Protein AF-A0A2V6HLU3-F1 (afdb_monomer_lite)

Secondary structure (DSSP, 8-state):
-HHHHHHHHHHHHHHHTTTPPPP------TTHHHHSPP-HHHHHHHHHHHHHHHHHHHTT--SEEEEEETTEEEEEEHHHHHH------HHHHEETTTTEE-----TT--SSGGG--

Structure (mmCIF, N/CA/C/O backbone):
data_AF-A0A2V6HLU3-F1
#
_entry.id   AF-A0A2V6HLU3-F1
#
loop_
_atom_site.group_PDB
_atom_site.id
_atom_site.type_symbol
_atom_site.label_atom_id
_atom_site.label_alt_id
_atom_site.label_comp_id
_atom_site.label_asym_id
_atom_site.label_entity_id
_atom_site.label_seq_id
_atom_site.pdbx_PDB_ins_code
_atom_site.Cartn_x
_atom_site.Cartn_y
_atom_site.Cartn_z
_atom_site.occupancy
_atom_site.B_iso_or_equiv
_atom_site.auth_seq_id
_atom_site.auth_comp_id
_atom_site.auth_asym_id
_atom_site.auth_atom_id
_atom_site.pdbx_PDB_model_num
ATOM 1 N N . ILE A 1 1 ? -17.463 -5.973 2.936 1.00 90.94 1 ILE A N 1
ATOM 2 C CA . ILE A 1 1 ? -16.957 -6.213 4.311 1.00 90.94 1 ILE A CA 1
ATOM 3 C C . ILE A 1 1 ? -17.224 -5.035 5.246 1.00 90.94 1 ILE A C 1
ATOM 5 O O . ILE A 1 1 ? -17.768 -5.285 6.306 1.00 90.94 1 ILE A O 1
ATOM 9 N N . GLY A 1 2 ? -16.930 -3.782 4.859 1.00 92.69 2 GLY A N 1
ATOM 10 C CA . GLY A 1 2 ? -17.180 -2.604 5.710 1.00 92.69 2 GLY A CA 1
ATOM 11 C C . GLY A 1 2 ? -18.611 -2.526 6.252 1.00 92.69 2 GLY A C 1
ATOM 12 O O . GLY A 1 2 ? -18.789 -2.462 7.459 1.00 92.69 2 GLY A O 1
ATOM 13 N N . ASP A 1 3 ? -19.621 -2.677 5.387 1.00 93.94 3 ASP A N 1
ATOM 14 C CA . ASP A 1 3 ? -21.028 -2.644 5.825 1.00 93.94 3 ASP A CA 1
ATOM 15 C C . ASP A 1 3 ? -21.379 -3.770 6.808 1.00 93.94 3 ASP A C 1
ATOM 17 O O . ASP A 1 3 ? -22.105 -3.539 7.769 1.00 93.94 3 ASP A O 1
ATOM 21 N N . LEU A 1 4 ? -20.827 -4.972 6.596 1.00 95.19 4 LEU A N 1
ATOM 22 C CA . LEU A 1 4 ? -21.035 -6.124 7.482 1.00 95.19 4 LEU A CA 1
ATOM 23 C C . LEU A 1 4 ? -20.426 -5.869 8.864 1.00 95.19 4 LEU A C 1
ATOM 25 O O . LEU A 1 4 ? -21.073 -6.099 9.877 1.00 95.19 4 LEU A O 1
ATOM 29 N N . VAL A 1 5 ? -19.197 -5.347 8.909 1.00 94.62 5 VAL A N 1
ATOM 30 C CA . VAL A 1 5 ? -18.527 -4.998 10.170 1.00 94.62 5 VAL A CA 1
ATOM 31 C C . VAL A 1 5 ? -19.287 -3.888 10.896 1.00 94.62 5 VAL A C 1
ATOM 33 O O . VAL A 1 5 ? -19.469 -3.968 12.107 1.00 94.62 5 VAL A O 1
ATOM 36 N N . SER A 1 6 ? -19.768 -2.871 10.176 1.00 94.94 6 SER A N 1
ATOM 37 C CA . SER A 1 6 ? -20.560 -1.787 10.764 1.00 94.94 6 SER A CA 1
ATOM 38 C C . SER A 1 6 ? -21.896 -2.267 11.336 1.00 94.94 6 SER A C 1
ATOM 40 O O . SER A 1 6 ? -22.280 -1.811 12.411 1.00 94.94 6 SER A O 1
ATOM 42 N N . ALA A 1 7 ? -22.584 -3.190 10.656 1.00 94.19 7 ALA A N 1
ATOM 43 C CA . ALA A 1 7 ? -23.809 -3.804 11.165 1.00 94.19 7 ALA A CA 1
ATOM 44 C C . ALA A 1 7 ? -23.538 -4.589 12.460 1.00 94.19 7 ALA A C 1
ATOM 46 O O . ALA A 1 7 ? -24.147 -4.314 13.490 1.00 94.19 7 ALA A O 1
ATOM 47 N N . GLU A 1 8 ? -22.531 -5.466 12.446 1.00 94.94 8 GLU A N 1
ATOM 48 C CA . GLU A 1 8 ? -22.163 -6.283 13.609 1.00 94.94 8 GLU A CA 1
ATOM 49 C C . GLU A 1 8 ? -21.689 -5.447 14.809 1.00 94.94 8 GLU A C 1
ATOM 51 O O . GLU A 1 8 ? -21.944 -5.802 15.961 1.00 94.94 8 GLU A O 1
ATOM 56 N N . LEU A 1 9 ? -21.019 -4.316 14.567 1.00 94.44 9 LEU A N 1
ATOM 57 C CA . LEU A 1 9 ? -20.647 -3.379 15.627 1.00 94.44 9 LEU A CA 1
ATOM 58 C C . LEU A 1 9 ? -21.878 -2.756 16.289 1.00 94.44 9 LEU A C 1
ATOM 60 O O . LEU A 1 9 ? -21.938 -2.727 17.518 1.00 94.44 9 LEU A O 1
ATOM 64 N N . ASN A 1 10 ? -22.862 -2.296 15.512 1.00 92.81 10 ASN A N 1
ATOM 65 C CA . ASN A 1 10 ? -24.103 -1.762 16.075 1.00 92.81 10 ASN A CA 1
ATOM 66 C C . ASN A 1 10 ? -24.814 -2.829 16.927 1.00 92.81 10 ASN A C 1
ATOM 68 O O . ASN A 1 10 ? -25.105 -2.567 18.096 1.00 92.81 10 ASN A O 1
ATOM 72 N N . ASP A 1 11 ? -24.984 -4.041 16.392 1.00 93.75 11 ASP A N 1
ATOM 73 C CA . ASP A 1 11 ? -25.737 -5.124 17.037 1.00 93.75 11 ASP A CA 1
ATOM 74 C C . ASP A 1 11 ? -25.066 -5.644 18.317 1.00 93.75 11 ASP A C 1
ATOM 76 O O . ASP A 1 11 ? -25.732 -5.953 19.308 1.00 93.75 11 ASP A O 1
ATOM 80 N N . ARG A 1 12 ? -23.729 -5.740 18.328 1.00 95.00 12 ARG A N 1
ATOM 81 C CA . ARG A 1 12 ? -22.985 -6.353 19.442 1.00 95.00 12 ARG A CA 1
ATOM 82 C C . ARG A 1 12 ? -22.416 -5.353 20.438 1.00 95.00 12 ARG A C 1
ATOM 84 O O . ARG A 1 12 ? -22.057 -5.762 21.542 1.00 95.00 12 ARG A O 1
ATOM 91 N N . SER A 1 13 ? -22.317 -4.069 20.095 1.00 95.62 13 SER A N 1
ATOM 92 C CA . SER A 1 13 ? -21.631 -3.065 20.926 1.00 95.62 13 SER A CA 1
ATOM 93 C C . SER A 1 13 ? -22.145 -3.006 22.364 1.00 95.62 13 SER A C 1
ATOM 95 O O . SER A 1 13 ? -21.337 -3.009 23.290 1.00 95.62 13 SER A O 1
ATOM 97 N N . ALA A 1 14 ? -23.465 -3.044 22.578 1.00 94.56 14 ALA A N 1
ATOM 98 C CA . ALA A 1 14 ? -24.063 -2.975 23.913 1.00 94.56 14 ALA A CA 1
ATOM 99 C C . ALA A 1 14 ? -23.571 -4.094 24.848 1.00 94.56 14 ALA A C 1
ATOM 101 O O . ALA A 1 14 ? -23.314 -3.844 26.028 1.00 94.56 14 ALA A O 1
ATOM 102 N N . LYS A 1 15 ? -23.350 -5.305 24.312 1.00 96.12 15 LYS A N 1
ATOM 103 C CA . LYS A 1 15 ? -22.818 -6.451 25.066 1.00 96.12 15 LYS A CA 1
ATOM 104 C C . LYS A 1 15 ? -21.421 -6.174 25.628 1.00 96.12 15 LYS A C 1
ATOM 106 O O . LYS A 1 15 ? -21.110 -6.613 26.731 1.00 96.12 15 LYS A O 1
ATOM 111 N N . TYR A 1 16 ? -20.595 -5.440 24.887 1.00 92.44 16 TYR A N 1
ATOM 112 C CA . TYR A 1 16 ? -19.203 -5.152 25.243 1.00 92.44 16 TYR A CA 1
ATOM 113 C C . TYR A 1 16 ? -18.994 -3.723 25.776 1.00 92.44 16 TYR A C 1
ATOM 115 O O . TYR A 1 16 ? -17.873 -3.351 26.112 1.00 92.44 16 TYR A O 1
ATOM 123 N N . ASN A 1 17 ? -20.065 -2.931 25.905 1.00 93.88 17 ASN A N 1
ATOM 124 C CA . ASN A 1 17 ? -20.028 -1.527 26.323 1.00 93.88 17 ASN A CA 1
ATOM 125 C C . ASN A 1 17 ? -21.079 -1.212 27.405 1.00 93.88 17 ASN A C 1
ATOM 127 O O . ASN A 1 17 ? -21.857 -0.266 27.294 1.00 93.88 17 ASN A O 1
ATOM 131 N N . LYS A 1 18 ? -21.123 -2.022 28.474 1.00 94.88 18 LYS A N 1
ATOM 132 C CA . LYS A 1 18 ? -21.975 -1.789 29.663 1.00 94.88 18 LYS A CA 1
ATOM 133 C C . LYS A 1 18 ? -23.459 -1.540 29.321 1.00 94.88 18 LYS A C 1
ATOM 135 O O . LYS A 1 18 ? -24.099 -0.678 29.917 1.00 94.88 18 LYS A O 1
ATOM 140 N N . GLY A 1 19 ? -23.989 -2.253 28.327 1.00 92.31 19 GLY A N 1
ATOM 141 C CA . GLY A 1 19 ? -25.377 -2.126 27.875 1.00 92.31 19 GLY A CA 1
ATOM 142 C C . GLY A 1 19 ? -25.661 -0.930 26.961 1.00 92.31 19 GLY A C 1
ATOM 143 O O . GLY A 1 19 ? -26.800 -0.763 26.539 1.00 92.31 19 GLY A O 1
ATOM 144 N N . LYS A 1 20 ? -24.662 -0.103 26.625 1.00 93.38 20 LYS A N 1
ATOM 145 C CA . LYS A 1 20 ? -24.830 1.059 25.742 1.00 93.38 20 LYS A CA 1
ATOM 146 C C . LYS A 1 20 ? -24.404 0.727 24.317 1.00 93.38 20 LYS A C 1
ATOM 148 O O . LYS A 1 20 ? -23.246 0.384 24.081 1.00 93.38 20 LYS A O 1
ATOM 153 N N . SER A 1 21 ? -25.317 0.877 23.362 1.00 92.44 21 SER A N 1
ATOM 154 C CA . SER A 1 21 ? -24.990 0.765 21.941 1.00 92.44 21 SER A CA 1
ATOM 155 C C . SER A 1 21 ? -24.005 1.856 21.515 1.00 92.44 21 SER A C 1
ATOM 157 O O . SER A 1 21 ? -24.088 2.997 21.972 1.00 92.44 21 SER A O 1
ATOM 159 N N . ILE A 1 22 ? -23.084 1.510 20.623 1.00 93.19 22 ILE A N 1
ATOM 160 C CA . ILE A 1 22 ? -22.182 2.452 19.960 1.00 93.19 22 ILE A CA 1
ATOM 161 C C . ILE A 1 22 ? -22.751 2.715 18.572 1.00 93.19 22 ILE A C 1
ATOM 163 O O . ILE A 1 22 ? -22.919 1.780 17.797 1.00 93.19 22 ILE A O 1
ATOM 167 N N . HIS A 1 23 ? -23.033 3.978 18.263 1.00 92.00 23 HIS A N 1
ATOM 168 C CA . HIS A 1 23 ? -23.464 4.370 16.925 1.00 92.00 23 HIS A CA 1
ATOM 169 C C . HIS A 1 23 ? -22.285 4.353 15.953 1.00 92.00 23 HIS A C 1
ATOM 171 O O . HIS A 1 23 ? -21.202 4.852 16.266 1.00 92.00 23 HIS A O 1
ATOM 177 N N . VAL A 1 24 ? -22.514 3.807 14.761 1.00 94.31 24 VAL A N 1
ATOM 178 C CA . VAL A 1 24 ? -21.487 3.658 13.727 1.00 94.31 24 VAL A CA 1
ATOM 179 C C . VAL A 1 24 ? -21.804 4.534 12.519 1.00 94.31 24 VAL A C 1
ATOM 181 O O . VAL A 1 24 ? -22.911 4.498 11.986 1.00 94.31 24 VAL A O 1
ATOM 184 N N . ILE A 1 25 ? -20.796 5.268 12.046 1.00 94.31 25 ILE A N 1
ATOM 185 C CA . ILE A 1 25 ? -20.794 5.912 10.730 1.00 94.31 25 ILE A CA 1
ATOM 186 C C . ILE A 1 25 ? -19.869 5.096 9.829 1.00 94.31 25 ILE A C 1
ATOM 188 O O . ILE A 1 25 ? -18.709 4.866 10.166 1.00 94.31 25 ILE A O 1
ATOM 192 N N . ASN A 1 26 ? -20.381 4.657 8.682 1.00 94.56 26 ASN A N 1
ATOM 193 C CA . ASN A 1 26 ? -19.613 3.922 7.682 1.00 94.56 26 ASN A CA 1
ATOM 194 C C . ASN A 1 26 ? -19.388 4.811 6.453 1.00 94.56 26 ASN A C 1
ATOM 196 O O . ASN A 1 26 ? -20.348 5.282 5.843 1.00 94.56 26 ASN A O 1
ATOM 200 N N . GLN A 1 27 ? -18.125 5.034 6.088 1.00 93.50 27 GLN A N 1
ATOM 201 C CA . GLN A 1 27 ? -17.738 5.857 4.944 1.00 93.50 27 GLN A CA 1
ATOM 202 C C . GLN A 1 27 ? -16.957 5.024 3.929 1.00 93.50 27 GLN A C 1
ATOM 204 O O . GLN A 1 27 ? -15.902 4.461 4.222 1.00 93.50 27 GLN A O 1
ATOM 209 N N . ARG A 1 28 ? -17.460 4.978 2.693 1.00 92.06 28 ARG A N 1
ATOM 210 C CA . ARG A 1 28 ? -16.797 4.295 1.579 1.00 92.06 28 ARG A CA 1
ATOM 211 C C . ARG A 1 28 ? -15.902 5.279 0.833 1.00 92.06 28 ARG A C 1
ATOM 213 O O . ARG A 1 28 ? -16.366 6.012 -0.030 1.00 92.06 28 ARG A O 1
ATOM 220 N N . LEU A 1 29 ? -14.609 5.264 1.143 1.00 92.25 29 LEU A N 1
ATOM 221 C CA . LEU A 1 29 ? -13.638 6.207 0.571 1.00 92.25 29 LEU A CA 1
ATOM 222 C C . LEU A 1 29 ? -12.922 5.686 -0.687 1.00 92.25 29 LEU A C 1
ATOM 224 O O . LEU A 1 29 ? -12.050 6.365 -1.212 1.00 92.25 29 LEU A O 1
ATOM 228 N N . GLY A 1 30 ? -13.280 4.497 -1.189 1.00 90.75 30 GLY A N 1
ATOM 229 C CA . GLY A 1 30 ? -12.502 3.775 -2.206 1.00 90.75 30 GLY A CA 1
ATOM 230 C C . GLY A 1 30 ? -12.225 4.543 -3.506 1.00 90.75 30 GLY A C 1
ATOM 231 O O . GLY A 1 30 ? -11.148 4.381 -4.072 1.00 90.75 30 GLY A O 1
ATOM 232 N N . TYR A 1 31 ? -13.159 5.382 -3.964 1.00 90.94 31 TYR A N 1
ATOM 233 C CA . TYR A 1 31 ? -12.933 6.249 -5.127 1.00 90.94 31 TYR A CA 1
ATOM 234 C C . TYR A 1 31 ? -12.092 7.476 -4.775 1.00 90.94 31 TYR A C 1
ATOM 236 O O . TYR A 1 31 ? -11.157 7.792 -5.499 1.00 90.94 31 TYR A O 1
ATOM 244 N N . MET A 1 32 ? -12.370 8.126 -3.641 1.00 90.75 32 MET A N 1
ATOM 245 C CA . MET A 1 32 ? -11.644 9.335 -3.237 1.00 90.75 32 MET A CA 1
ATOM 246 C C . MET A 1 32 ? -10.159 9.063 -2.991 1.00 90.75 32 MET A C 1
ATOM 248 O O . MET A 1 32 ? -9.323 9.833 -3.438 1.00 90.75 32 MET A O 1
ATOM 252 N N . VAL A 1 33 ? -9.815 7.937 -2.358 1.00 90.50 33 VAL A N 1
ATOM 253 C CA . VAL A 1 33 ? -8.405 7.587 -2.097 1.00 90.50 33 VAL A CA 1
ATOM 254 C C . VAL A 1 33 ? -7.622 7.205 -3.357 1.00 90.50 33 VAL A C 1
ATOM 256 O O . VAL A 1 33 ? -6.402 7.160 -3.308 1.00 90.50 33 VAL A O 1
ATOM 259 N N . ARG A 1 34 ? -8.297 6.891 -4.471 1.00 91.50 34 ARG A N 1
ATOM 260 C CA . ARG A 1 34 ? -7.653 6.518 -5.746 1.00 91.50 34 ARG A CA 1
ATOM 261 C C . ARG A 1 34 ? -7.689 7.617 -6.802 1.00 91.50 34 ARG A C 1
ATOM 263 O O . ARG A 1 34 ? -6.967 7.512 -7.783 1.00 91.50 34 ARG A O 1
ATOM 270 N N . GLY A 1 35 ? -8.569 8.601 -6.638 1.00 90.56 35 GLY A N 1
ATOM 271 C CA . GLY A 1 35 ? -8.734 9.724 -7.560 1.00 90.56 35 GLY A CA 1
ATOM 272 C C . GLY A 1 35 ? -8.307 11.069 -6.978 1.00 90.56 35 GLY A C 1
ATOM 273 O O . GLY A 1 35 ? -8.553 12.084 -7.616 1.00 90.56 35 GLY A O 1
ATOM 274 N N . GLY A 1 36 ? -7.747 11.088 -5.766 1.00 89.06 36 GLY A N 1
ATOM 275 C CA . GLY A 1 36 ? -7.134 12.286 -5.199 1.00 89.06 36 GLY A CA 1
ATOM 276 C C . GLY A 1 36 ? -5.816 12.630 -5.891 1.00 89.06 36 GLY A C 1
ATOM 277 O O . GLY A 1 36 ? -5.223 11.786 -6.566 1.00 89.06 36 GLY A O 1
ATOM 278 N N . ASP A 1 37 ? -5.363 13.867 -5.705 1.00 92.88 37 ASP A N 1
ATOM 279 C CA . ASP A 1 37 ? -4.078 14.318 -6.234 1.00 92.88 37 ASP A CA 1
ATOM 280 C C . ASP A 1 37 ? -2.918 13.546 -5.581 1.00 92.88 37 ASP A C 1
ATOM 282 O O . ASP A 1 37 ? -2.974 13.261 -4.378 1.00 92.88 37 ASP A O 1
ATOM 286 N N . PRO A 1 38 ? -1.868 13.198 -6.348 1.00 92.94 38 PRO A N 1
ATOM 287 C CA . PRO A 1 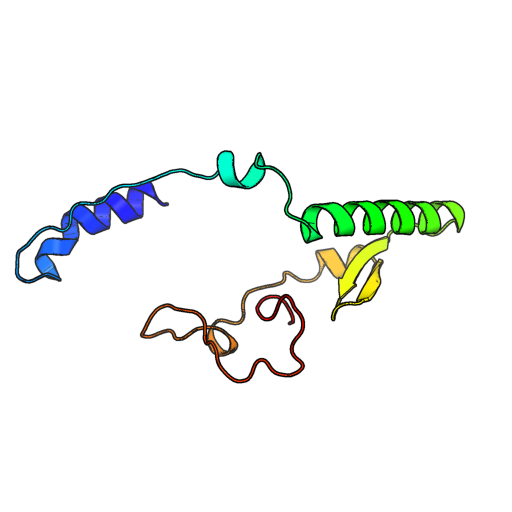38 ? -0.700 12.530 -5.798 1.00 92.94 38 PRO A CA 1
ATOM 288 C C . PRO A 1 38 ? 0.024 13.444 -4.808 1.00 92.94 38 PRO A C 1
ATOM 290 O O . PRO A 1 38 ? 0.101 14.662 -4.991 1.00 92.94 38 PRO A O 1
ATOM 293 N N . ASP A 1 39 ? 0.612 12.849 -3.774 1.00 91.06 39 ASP A N 1
ATOM 294 C CA . ASP A 1 39 ? 1.537 13.573 -2.913 1.00 91.06 39 ASP A CA 1
ATOM 295 C C . ASP A 1 39 ? 2.888 13.829 -3.618 1.00 91.06 39 ASP A C 1
ATOM 297 O O . ASP A 1 39 ? 3.099 13.484 -4.787 1.00 91.06 39 ASP A O 1
ATOM 301 N N . ALA A 1 40 ? 3.828 14.474 -2.922 1.00 91.62 40 ALA A N 1
ATOM 302 C CA . ALA A 1 40 ? 5.133 14.800 -3.495 1.00 91.62 40 ALA A CA 1
ATOM 303 C C . ALA A 1 40 ? 5.920 13.556 -3.955 1.00 91.62 40 ALA A C 1
ATOM 305 O O . ALA A 1 40 ? 6.593 13.603 -4.984 1.00 91.62 40 ALA A O 1
ATOM 306 N N . ILE A 1 41 ? 5.840 12.444 -3.220 1.00 88.75 41 ILE A N 1
ATOM 307 C CA . ILE A 1 41 ? 6.544 11.204 -3.567 1.00 88.75 41 ILE A CA 1
ATOM 308 C C . ILE A 1 41 ? 5.822 10.503 -4.717 1.00 88.75 41 ILE A C 1
ATOM 310 O O . ILE A 1 41 ? 6.473 10.123 -5.693 1.00 88.75 41 ILE A O 1
ATOM 314 N N . ASP A 1 42 ? 4.495 10.419 -4.655 1.00 88.94 42 ASP A N 1
ATOM 315 C CA . ASP A 1 42 ? 3.643 9.867 -5.710 1.00 88.94 42 ASP A CA 1
ATOM 316 C C . ASP A 1 42 ? 3.712 10.685 -7.008 1.00 88.94 42 ASP A C 1
ATOM 318 O O . ASP A 1 42 ? 3.405 10.172 -8.079 1.00 88.94 42 ASP A O 1
ATOM 322 N N . SER A 1 43 ? 4.176 11.933 -6.950 1.00 92.19 43 SER A N 1
ATOM 323 C CA . SER A 1 43 ? 4.457 12.747 -8.137 1.00 92.19 43 SER A CA 1
ATOM 324 C C . SER A 1 43 ? 5.837 12.458 -8.747 1.00 92.19 43 SER A C 1
ATOM 326 O O . SER A 1 43 ? 6.007 12.522 -9.965 1.00 92.19 43 SER A O 1
ATOM 328 N N . ILE A 1 44 ? 6.840 12.132 -7.925 1.00 91.62 44 ILE A N 1
ATOM 329 C CA . ILE A 1 44 ? 8.235 11.940 -8.364 1.00 91.62 44 ILE A CA 1
ATOM 330 C C . ILE A 1 44 ? 8.495 10.498 -8.816 1.00 91.62 44 ILE A C 1
ATOM 332 O O . ILE A 1 44 ? 9.132 10.272 -9.848 1.00 91.62 44 ILE A O 1
ATOM 336 N N . VAL A 1 45 ? 8.021 9.512 -8.050 1.00 91.56 45 VAL A N 1
ATOM 337 C CA . VAL A 1 45 ? 8.335 8.092 -8.273 1.00 91.56 45 VAL A CA 1
ATOM 338 C C . VAL A 1 45 ? 7.840 7.596 -9.640 1.00 91.56 45 VAL A C 1
ATOM 340 O O . VAL A 1 45 ? 8.638 6.971 -10.343 1.00 91.56 45 VAL A O 1
ATOM 343 N N . PRO A 1 46 ? 6.604 7.898 -10.094 1.00 92.50 46 PRO A N 1
ATOM 344 C CA . PRO A 1 46 ? 6.145 7.477 -11.419 1.00 92.50 46 PRO A CA 1
ATOM 345 C C . PRO A 1 46 ? 6.962 8.075 -12.567 1.00 92.50 46 PRO A C 1
ATOM 347 O O . PRO A 1 46 ? 7.224 7.383 -13.551 1.00 92.50 46 PRO A O 1
ATOM 350 N N . MET A 1 47 ? 7.422 9.323 -12.430 1.00 93.81 47 MET A N 1
ATOM 351 C CA . MET A 1 47 ? 8.295 9.959 -13.422 1.00 93.81 47 MET A CA 1
ATOM 352 C C . MET A 1 47 ? 9.638 9.232 -13.532 1.00 93.81 47 MET A C 1
ATOM 354 O O . MET A 1 47 ? 10.094 8.926 -14.635 1.00 93.81 47 MET A O 1
ATOM 358 N N . ALA A 1 48 ? 10.252 8.894 -12.394 1.00 94.56 48 ALA A N 1
ATOM 359 C CA . ALA A 1 48 ? 11.486 8.111 -12.371 1.00 94.56 48 ALA A CA 1
ATOM 360 C C . ALA A 1 48 ? 11.279 6.708 -12.967 1.00 94.56 48 ALA A C 1
ATOM 362 O O . ALA A 1 48 ? 12.095 6.250 -13.766 1.00 94.56 48 ALA A O 1
ATOM 363 N N . TYR A 1 49 ? 10.168 6.046 -12.631 1.00 95.69 49 TYR A N 1
ATOM 364 C CA . TYR A 1 49 ? 9.828 4.729 -13.171 1.00 95.69 49 TYR A CA 1
ATOM 365 C C . TYR A 1 49 ? 9.664 4.755 -14.691 1.00 95.69 49 TYR A C 1
ATOM 367 O O . TYR A 1 49 ? 10.197 3.877 -15.367 1.00 95.69 49 TYR A O 1
ATOM 375 N N . GLY A 1 50 ? 8.962 5.757 -15.228 1.00 95.56 50 GLY A N 1
ATOM 376 C CA . GLY A 1 50 ? 8.762 5.916 -16.667 1.00 95.56 50 GLY A CA 1
ATOM 377 C C . GLY A 1 50 ? 10.079 6.086 -17.422 1.00 95.56 50 GLY A C 1
ATOM 378 O O . GLY A 1 50 ? 10.310 5.387 -18.408 1.00 95.56 50 GLY A O 1
ATOM 379 N N . ASN A 1 51 ? 10.972 6.945 -16.921 1.00 96.06 51 ASN A N 1
ATOM 380 C CA . ASN A 1 51 ? 12.283 7.166 -17.535 1.00 96.06 51 ASN A CA 1
ATOM 381 C C . ASN A 1 51 ? 13.151 5.901 -17.508 1.00 96.06 51 ASN A C 1
ATOM 383 O O . ASN A 1 51 ? 13.666 5.491 -18.542 1.00 96.06 51 ASN A O 1
ATOM 387 N N . LEU A 1 52 ? 13.245 5.225 -16.360 1.00 96.19 52 LEU A N 1
ATOM 388 C CA . LEU A 1 52 ? 14.023 3.987 -16.243 1.00 96.19 52 LEU A CA 1
ATOM 389 C C . LEU A 1 52 ? 13.454 2.856 -17.110 1.00 96.19 52 LEU A C 1
ATOM 391 O O . LEU A 1 52 ? 14.204 2.051 -17.658 1.00 96.19 52 LEU A O 1
ATOM 395 N N . ALA A 1 53 ? 12.130 2.784 -17.254 1.00 96.31 53 ALA A N 1
ATOM 396 C CA . ALA A 1 53 ? 11.496 1.823 -18.147 1.00 96.31 53 ALA A CA 1
ATOM 397 C C . ALA A 1 53 ? 11.824 2.125 -19.616 1.00 96.31 53 ALA A C 1
ATOM 399 O O . ALA A 1 53 ? 12.111 1.201 -20.379 1.00 96.31 53 ALA A O 1
ATOM 400 N N . LEU A 1 54 ? 11.827 3.404 -20.007 1.00 96.75 54 LEU A N 1
ATOM 401 C CA . LEU A 1 54 ? 12.238 3.823 -21.344 1.00 96.75 54 LEU A CA 1
ATOM 402 C C . LEU A 1 54 ? 13.710 3.492 -21.605 1.00 96.75 54 LEU A C 1
ATOM 404 O O . LEU A 1 54 ? 14.025 2.955 -22.666 1.00 96.75 54 LEU A O 1
ATOM 408 N N . ASP A 1 55 ? 14.591 3.729 -20.632 1.00 96.50 55 ASP A N 1
ATOM 409 C CA . ASP A 1 55 ? 16.000 3.357 -20.734 1.00 96.50 55 ASP A CA 1
ATOM 410 C C . ASP A 1 55 ? 16.144 1.856 -21.006 1.00 96.50 55 ASP A C 1
ATOM 412 O O . ASP A 1 55 ? 16.849 1.471 -21.935 1.00 96.50 55 ASP A O 1
ATOM 416 N N . LEU A 1 56 ? 15.434 0.990 -20.275 1.00 96.44 56 LEU A N 1
ATOM 417 C CA . LEU A 1 56 ? 15.467 -0.458 -20.527 1.00 96.44 56 LEU A CA 1
ATOM 418 C C . LEU A 1 56 ? 15.064 -0.807 -21.968 1.00 96.44 56 LEU A C 1
ATOM 420 O O . LEU A 1 56 ? 15.720 -1.641 -22.596 1.00 96.44 56 LEU A O 1
ATOM 424 N N . ILE A 1 57 ? 14.036 -0.144 -22.507 1.00 96.44 57 ILE A N 1
ATOM 425 C CA . ILE A 1 57 ? 13.587 -0.335 -23.894 1.00 96.44 57 ILE A CA 1
ATOM 426 C C . ILE A 1 57 ? 14.680 0.086 -24.882 1.00 96.44 57 ILE A C 1
ATOM 428 O O . ILE A 1 57 ? 14.980 -0.669 -25.807 1.00 96.44 57 ILE A O 1
ATOM 432 N N . LEU A 1 58 ? 15.299 1.253 -24.680 1.00 97.25 58 LEU A N 1
ATOM 433 C CA . LEU A 1 58 ? 16.376 1.758 -25.541 1.00 97.25 58 LEU A CA 1
ATOM 434 C C . LEU A 1 58 ? 17.611 0.846 -25.524 1.00 97.25 58 LEU A C 1
ATOM 436 O O . LEU A 1 58 ? 18.267 0.680 -26.549 1.00 97.25 58 LEU A O 1
ATOM 440 N N . HIS A 1 59 ? 17.889 0.201 -24.391 1.00 96.62 59 HIS A N 1
ATOM 441 C CA . HIS A 1 59 ? 18.955 -0.794 -24.250 1.00 96.62 59 HIS A CA 1
ATOM 442 C C . HIS A 1 59 ? 18.554 -2.200 -24.745 1.00 96.62 59 HIS A C 1
ATOM 444 O O . HIS A 1 59 ? 19.298 -3.156 -24.530 1.00 96.62 59 HIS A O 1
ATOM 450 N N . GLY A 1 60 ? 17.378 -2.369 -25.365 1.00 95.94 60 GLY A N 1
ATOM 451 C CA . GLY A 1 60 ? 16.898 -3.664 -25.868 1.00 95.94 60 GLY A CA 1
ATOM 452 C C . GLY A 1 60 ? 16.623 -4.698 -24.769 1.00 95.94 60 GLY A C 1
ATOM 453 O O . GLY A 1 60 ? 16.616 -5.900 -25.028 1.00 95.94 60 GLY A O 1
ATOM 454 N N . THR A 1 61 ? 16.434 -4.251 -23.526 1.00 95.88 61 THR A N 1
ATOM 455 C CA . THR A 1 61 ? 16.177 -5.119 -22.376 1.00 95.88 61 THR A CA 1
ATOM 456 C C . THR A 1 61 ? 14.673 -5.244 -22.146 1.00 95.88 61 THR A C 1
ATOM 458 O O . THR A 1 61 ? 13.971 -4.258 -21.927 1.00 95.88 61 THR A O 1
ATOM 461 N N . HIS A 1 62 ? 14.164 -6.476 -22.163 1.00 93.38 62 HIS A N 1
ATOM 462 C CA . HIS A 1 62 ? 12.733 -6.776 -22.046 1.00 93.38 62 HIS A CA 1
ATOM 463 C C . HIS A 1 62 ? 12.439 -7.707 -20.865 1.00 93.38 62 HIS A C 1
ATOM 465 O O . HIS A 1 62 ? 13.342 -8.320 -20.298 1.00 93.38 62 HIS A O 1
ATOM 471 N N . GLY A 1 63 ? 11.161 -7.820 -20.487 1.00 93.38 63 GLY A N 1
ATOM 472 C CA . GLY A 1 63 ? 10.723 -8.750 -19.439 1.00 93.38 63 GLY A CA 1
ATOM 473 C C . GLY A 1 63 ? 11.108 -8.336 -18.015 1.00 93.38 63 GLY A C 1
ATOM 474 O O . GLY A 1 63 ? 11.211 -9.190 -17.132 1.00 93.38 63 GLY A O 1
ATOM 475 N N . ARG A 1 64 ? 11.333 -7.037 -17.778 1.00 94.62 64 ARG A N 1
ATOM 476 C CA . ARG A 1 64 ? 11.746 -6.490 -16.477 1.00 94.62 64 ARG A CA 1
ATOM 477 C C . ARG A 1 64 ? 10.761 -5.435 -15.977 1.00 94.62 64 ARG A C 1
ATOM 479 O O . ARG A 1 64 ? 10.169 -4.711 -16.771 1.00 94.62 64 ARG A O 1
ATOM 486 N N . LEU A 1 65 ? 10.602 -5.356 -14.659 1.00 94.31 65 LEU A N 1
ATOM 487 C CA . LEU A 1 65 ? 9.789 -4.371 -13.950 1.00 94.31 65 LEU A CA 1
ATOM 488 C C . LEU A 1 65 ? 10.705 -3.424 -13.177 1.00 94.31 65 LEU A C 1
ATOM 490 O O . LEU A 1 65 ? 11.551 -3.891 -12.415 1.00 94.31 65 LEU A O 1
ATOM 494 N N . VAL A 1 66 ? 10.511 -2.115 -13.337 1.00 95.31 66 VAL A N 1
ATOM 495 C CA . VAL A 1 66 ? 11.183 -1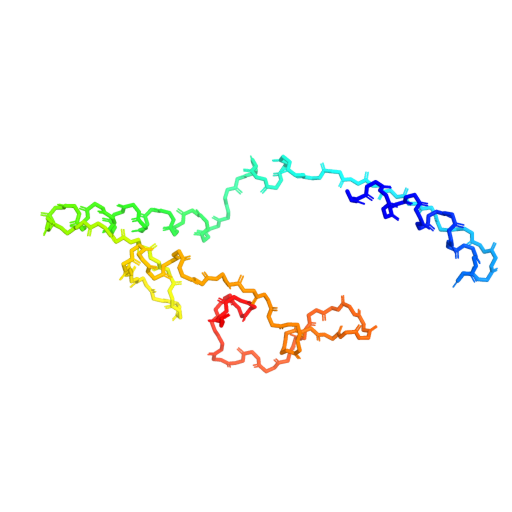.101 -12.513 1.00 95.31 66 VAL A CA 1
ATOM 496 C C . VAL A 1 66 ? 10.582 -1.104 -11.108 1.00 95.31 66 VAL A C 1
ATOM 498 O O . VAL A 1 66 ? 9.363 -1.149 -10.941 1.00 95.31 66 VAL A O 1
ATOM 501 N N . VAL A 1 67 ? 11.439 -1.075 -10.092 1.00 91.81 67 VAL A N 1
ATOM 502 C CA . VAL A 1 67 ? 11.061 -1.160 -8.681 1.00 91.81 67 VAL A CA 1
ATOM 503 C C . VAL A 1 67 ? 11.850 -0.163 -7.838 1.00 91.81 67 VAL A C 1
ATOM 505 O O . VAL A 1 67 ? 12.956 0.239 -8.189 1.00 91.81 67 VAL A O 1
ATOM 508 N N . LEU A 1 68 ? 11.299 0.186 -6.679 1.00 88.31 68 LEU A N 1
ATOM 509 C CA . LEU A 1 68 ? 11.992 0.888 -5.608 1.00 88.31 68 LEU A CA 1
ATOM 510 C C . LEU A 1 68 ? 12.223 -0.108 -4.470 1.00 88.31 68 LEU A C 1
ATOM 512 O O . LEU A 1 68 ? 11.274 -0.562 -3.829 1.00 88.31 68 LEU A O 1
ATOM 516 N N . LYS A 1 69 ? 13.482 -0.466 -4.221 1.00 84.31 69 LYS A N 1
ATOM 517 C CA . LYS A 1 69 ? 13.874 -1.428 -3.185 1.00 84.31 69 LYS A CA 1
ATOM 518 C C . LYS A 1 69 ? 14.910 -0.797 -2.266 1.00 84.31 69 LYS A C 1
ATOM 520 O O . LYS A 1 69 ? 15.923 -0.288 -2.732 1.00 84.31 69 LYS A O 1
ATOM 525 N N . ASN A 1 70 ? 14.660 -0.825 -0.956 1.00 80.94 70 ASN A N 1
ATOM 526 C CA . ASN A 1 70 ? 15.557 -0.257 0.061 1.00 80.94 70 ASN A CA 1
ATOM 527 C C . ASN A 1 70 ? 15.959 1.203 -0.237 1.00 80.94 70 ASN A C 1
ATOM 529 O O . ASN A 1 70 ? 17.121 1.578 -0.099 1.00 80.94 70 ASN A O 1
ATOM 533 N N . GLY A 1 71 ? 15.004 2.011 -0.713 1.00 82.56 71 GLY A N 1
ATOM 534 C CA . GLY A 1 71 ? 15.236 3.415 -1.074 1.00 82.56 71 GLY A CA 1
ATOM 535 C C . GLY A 1 71 ? 16.021 3.635 -2.373 1.00 82.56 71 GLY A C 1
ATOM 536 O O . GLY A 1 71 ? 16.433 4.759 -2.641 1.00 82.56 71 GLY A O 1
ATOM 537 N N . ARG A 1 72 ? 16.242 2.591 -3.183 1.00 87.06 72 ARG A N 1
ATOM 538 C CA . ARG A 1 72 ? 16.992 2.660 -4.445 1.00 87.06 72 ARG A CA 1
ATOM 539 C C . ARG A 1 72 ? 16.144 2.170 -5.611 1.00 87.06 72 ARG A C 1
ATOM 541 O O . ARG A 1 72 ? 15.447 1.164 -5.488 1.00 87.06 72 ARG A O 1
ATOM 548 N N . TYR A 1 73 ? 16.216 2.881 -6.731 1.00 92.19 73 TYR A N 1
ATOM 549 C CA . TYR A 1 73 ? 15.606 2.435 -7.978 1.00 92.19 73 TYR A CA 1
ATOM 550 C C . TYR A 1 73 ? 16.406 1.271 -8.564 1.00 92.19 73 TYR A C 1
ATOM 552 O O . TYR A 1 73 ? 17.636 1.314 -8.602 1.00 92.19 73 TYR A O 1
ATOM 560 N N . ASP A 1 74 ? 15.700 0.237 -8.999 1.00 92.00 74 ASP A N 1
ATOM 561 C CA . ASP A 1 74 ? 16.260 -0.980 -9.580 1.00 92.00 74 ASP A CA 1
ATOM 562 C C . ASP A 1 74 ? 15.251 -1.584 -10.575 1.00 92.00 74 ASP A C 1
ATOM 564 O O . ASP A 1 74 ? 14.166 -1.039 -10.790 1.00 92.00 74 ASP A O 1
ATOM 568 N N . ASN A 1 75 ? 15.579 -2.713 -11.197 1.00 93.44 75 ASN A N 1
ATOM 569 C CA . ASN A 1 75 ? 14.651 -3.466 -12.025 1.00 93.44 75 ASN A CA 1
ATOM 570 C C . ASN A 1 75 ? 14.833 -4.984 -11.875 1.00 93.44 75 ASN A C 1
ATOM 572 O O . ASN A 1 75 ? 15.944 -5.519 -11.856 1.00 93.44 75 ASN A O 1
ATOM 576 N N . VAL A 1 76 ? 13.718 -5.707 -11.825 1.00 92.62 76 VAL A N 1
ATOM 577 C CA . VAL A 1 76 ? 13.680 -7.155 -11.568 1.00 92.62 76 VAL A CA 1
ATOM 578 C C . VAL A 1 76 ? 12.976 -7.905 -12.703 1.00 92.62 76 VAL A C 1
ATOM 580 O O . VAL A 1 76 ? 12.086 -7.335 -13.333 1.00 92.62 76 VAL A O 1
ATOM 583 N N . PRO A 1 77 ? 13.329 -9.172 -12.987 1.00 92.81 77 PRO A N 1
ATOM 584 C CA . PRO A 1 77 ? 12.595 -9.988 -13.955 1.00 92.81 77 PRO A CA 1
ATOM 585 C C . PRO A 1 77 ? 11.129 -10.185 -13.545 1.00 92.81 77 PRO A C 1
ATOM 587 O O . PRO A 1 77 ? 10.836 -10.392 -12.365 1.00 92.81 77 PRO A O 1
ATOM 590 N N . LEU A 1 78 ? 10.207 -10.183 -14.513 1.00 90.88 78 LEU A N 1
ATOM 591 C CA . LEU A 1 78 ? 8.769 -10.371 -14.255 1.00 90.88 78 LEU A CA 1
ATOM 592 C C . LEU A 1 78 ? 8.439 -11.718 -13.585 1.00 90.88 78 LEU A C 1
ATOM 594 O O . LEU A 1 78 ? 7.511 -11.799 -12.778 1.00 90.88 78 LEU A O 1
ATOM 598 N N . GLU A 1 79 ? 9.224 -12.759 -13.859 1.00 86.50 79 GLU A N 1
ATOM 599 C CA . GLU A 1 79 ? 9.089 -14.080 -13.226 1.00 86.50 79 GLU A CA 1
ATOM 600 C C . GLU A 1 79 ? 9.217 -14.001 -11.697 1.00 86.50 79 GLU A C 1
ATOM 602 O O . GLU A 1 79 ? 8.453 -14.628 -10.965 1.00 86.50 79 GLU A O 1
ATOM 607 N N . VAL A 1 80 ? 10.118 -13.151 -11.191 1.00 82.44 80 VAL A N 1
ATOM 608 C CA . VAL A 1 80 ? 10.306 -12.960 -9.746 1.00 82.44 80 VAL A CA 1
ATOM 609 C C . VAL A 1 80 ? 9.077 -12.298 -9.122 1.00 82.44 80 VAL A C 1
ATOM 611 O O . VAL A 1 80 ? 8.644 -12.694 -8.042 1.00 82.44 80 VAL A O 1
ATOM 614 N N . VAL A 1 81 ? 8.470 -11.331 -9.810 1.00 78.38 81 VAL A N 1
ATOM 615 C CA . VAL A 1 81 ? 7.316 -10.570 -9.299 1.00 78.38 81 VAL A CA 1
ATOM 616 C C . VAL A 1 81 ? 6.070 -11.446 -9.176 1.00 78.38 81 VAL A C 1
ATOM 618 O O . VAL A 1 81 ? 5.279 -11.277 -8.253 1.00 78.38 81 VAL A O 1
ATOM 621 N N . THR A 1 82 ? 5.895 -12.400 -10.089 1.00 81.31 82 THR A N 1
ATOM 622 C CA . THR A 1 82 ? 4.744 -13.318 -10.069 1.00 81.31 82 THR A CA 1
ATOM 623 C C . THR A 1 82 ? 4.911 -14.468 -9.077 1.00 81.31 82 THR A C 1
ATOM 625 O O . THR A 1 82 ? 3.920 -15.078 -8.681 1.00 81.31 82 THR A O 1
ATOM 628 N N . SER A 1 83 ? 6.143 -14.738 -8.633 1.00 83.19 83 SER A N 1
ATOM 629 C CA . SER A 1 83 ? 6.449 -15.854 -7.734 1.00 83.19 83 SER A CA 1
ATOM 630 C C . SER A 1 83 ? 6.042 -15.618 -6.277 1.00 83.19 83 SER A C 1
ATOM 632 O O . SER A 1 83 ? 5.725 -16.567 -5.562 1.00 83.19 83 SER A O 1
ATOM 634 N N . THR A 1 84 ? 6.054 -14.365 -5.814 1.00 79.88 84 THR A N 1
ATOM 635 C CA . THR A 1 84 ? 5.863 -14.041 -4.395 1.00 79.88 84 THR A CA 1
ATOM 636 C C . THR A 1 84 ? 4.955 -12.836 -4.209 1.00 79.88 84 THR A C 1
ATOM 638 O O . THR A 1 84 ? 4.989 -11.868 -4.965 1.00 79.88 84 THR A O 1
ATOM 641 N N . LYS A 1 85 ? 4.129 -12.885 -3.162 1.00 84.31 85 LYS A N 1
ATOM 642 C CA . LYS A 1 85 ? 3.283 -11.764 -2.759 1.00 84.31 85 LYS A CA 1
ATOM 643 C C . LYS A 1 85 ? 3.856 -11.133 -1.502 1.00 84.31 85 LYS A C 1
ATOM 645 O O . LYS A 1 85 ? 4.020 -11.815 -0.494 1.00 84.31 85 LYS A O 1
ATOM 650 N N . LYS A 1 86 ? 4.083 -9.821 -1.543 1.00 83.88 86 LYS A N 1
ATOM 651 C CA . LYS A 1 86 ? 4.457 -9.055 -0.355 1.00 83.88 86 LYS A CA 1
ATOM 652 C C . LYS A 1 86 ? 3.275 -8.985 0.615 1.00 83.88 86 LYS A C 1
ATOM 654 O O . LYS A 1 86 ? 2.187 -8.542 0.242 1.00 83.88 86 LYS A O 1
ATOM 659 N N . THR A 1 87 ? 3.482 -9.430 1.849 1.00 88.56 87 THR A N 1
ATOM 660 C CA . THR A 1 87 ? 2.480 -9.401 2.922 1.00 88.56 87 THR A CA 1
ATOM 661 C C . THR A 1 87 ? 3.015 -8.628 4.113 1.00 88.56 87 THR A C 1
ATOM 663 O O . THR A 1 87 ? 4.204 -8.681 4.401 1.00 88.56 87 THR A O 1
ATOM 666 N N . VAL A 1 88 ? 2.134 -7.946 4.841 1.00 87.56 88 VAL A N 1
ATOM 667 C CA . VAL A 1 88 ? 2.522 -7.228 6.059 1.00 87.56 88 VAL A CA 1
ATOM 668 C C . VAL A 1 88 ? 2.965 -8.220 7.134 1.00 87.56 88 VAL A C 1
ATOM 670 O O . VAL A 1 88 ? 2.217 -9.133 7.485 1.00 87.56 88 VAL A O 1
ATOM 673 N N . ASN A 1 89 ? 4.151 -8.005 7.706 1.00 90.25 89 ASN A N 1
ATOM 674 C CA . ASN A 1 89 ? 4.591 -8.729 8.894 1.00 90.25 89 ASN A CA 1
ATOM 675 C C . ASN A 1 89 ? 3.935 -8.128 10.151 1.00 90.25 89 ASN A C 1
ATOM 677 O O . ASN A 1 89 ? 4.404 -7.135 10.708 1.00 90.25 89 ASN A O 1
ATOM 681 N N . VAL A 1 90 ? 2.821 -8.722 10.582 1.00 91.31 90 VAL A N 1
ATOM 682 C CA . VAL A 1 90 ? 2.042 -8.240 11.736 1.00 91.31 90 VAL A CA 1
ATOM 683 C C . VAL A 1 90 ? 2.848 -8.333 13.032 1.00 91.31 90 VAL A C 1
ATOM 685 O O . VAL A 1 90 ? 2.794 -7.411 13.837 1.00 91.31 90 VAL A O 1
ATOM 688 N N . ASP A 1 91 ? 3.623 -9.402 13.213 1.00 90.75 91 ASP A N 1
ATOM 689 C CA . ASP A 1 91 ? 4.400 -9.643 14.436 1.00 90.75 91 ASP A CA 1
ATOM 690 C C . ASP A 1 91 ? 5.495 -8.596 14.629 1.00 90.75 91 ASP A C 1
ATOM 692 O O . ASP A 1 91 ? 5.747 -8.155 15.748 1.00 90.75 91 ASP A O 1
ATOM 696 N N . LYS A 1 92 ? 6.117 -8.181 13.523 1.00 87.88 92 LYS A N 1
ATOM 697 C CA . LYS A 1 92 ? 7.180 -7.178 13.515 1.00 87.88 92 LYS A CA 1
ATOM 698 C C . LYS A 1 92 ? 6.643 -5.754 13.629 1.00 87.88 92 LYS A C 1
ATOM 700 O O . LYS A 1 92 ? 7.226 -4.945 14.341 1.00 87.88 92 LYS A O 1
ATOM 705 N N . TYR A 1 93 ? 5.570 -5.427 12.907 1.00 88.56 93 TYR A N 1
ATOM 706 C CA . TYR A 1 93 ? 5.158 -4.032 12.716 1.00 88.56 93 TYR A CA 1
ATOM 707 C C . TYR A 1 93 ? 3.939 -3.602 13.536 1.00 88.56 93 TYR A C 1
ATOM 709 O O . TYR A 1 93 ? 3.665 -2.405 13.593 1.00 88.56 93 TYR A O 1
ATOM 717 N N . TYR A 1 94 ? 3.193 -4.516 14.166 1.00 91.75 94 TYR A N 1
ATOM 718 C CA . TYR A 1 94 ? 1.922 -4.191 14.820 1.00 91.75 94 TYR A CA 1
ATOM 719 C C . TYR A 1 94 ? 1.814 -4.759 16.235 1.00 91.75 94 TYR A C 1
ATOM 721 O O . TYR A 1 94 ? 2.119 -5.913 16.517 1.00 91.75 94 TYR A O 1
ATOM 729 N N . ASN A 1 95 ? 1.257 -3.950 17.133 1.00 93.75 95 ASN A N 1
ATOM 730 C CA . ASN A 1 95 ? 0.779 -4.423 18.420 1.00 93.75 95 ASN A CA 1
ATOM 731 C C . ASN A 1 95 ? -0.599 -5.078 18.232 1.00 93.75 95 ASN A C 1
ATOM 733 O O . ASN A 1 95 ? -1.577 -4.386 17.939 1.00 93.75 95 ASN A O 1
ATOM 737 N N . LYS A 1 96 ? -0.679 -6.399 18.427 1.00 94.19 96 LYS A N 1
ATOM 738 C CA . LYS A 1 96 ? -1.914 -7.183 18.237 1.00 94.19 96 LYS A CA 1
ATOM 739 C C . LYS A 1 96 ? -2.973 -6.936 19.310 1.00 94.19 96 LYS A C 1
ATOM 741 O O . LYS A 1 96 ? -4.156 -7.052 19.020 1.00 94.19 96 LYS A O 1
ATOM 746 N N . GLU A 1 97 ? -2.568 -6.579 20.527 1.00 94.06 97 GLU A N 1
ATOM 747 C CA . GLU A 1 97 ? -3.502 -6.297 21.626 1.00 94.06 97 GLU A CA 1
ATOM 748 C C . GLU A 1 97 ? -4.181 -4.938 21.446 1.00 94.06 97 GLU A C 1
ATOM 750 O O . GLU A 1 97 ? -5.369 -4.774 21.710 1.00 94.06 97 GLU A O 1
ATOM 755 N N . ARG A 1 98 ? -3.419 -3.950 20.967 1.00 93.19 98 ARG A N 1
ATOM 756 C CA . ARG A 1 98 ? -3.872 -2.567 20.772 1.00 93.19 98 ARG A CA 1
ATOM 757 C C . ARG A 1 98 ? -4.297 -2.248 19.341 1.00 93.19 98 ARG A C 1
ATOM 759 O O . ARG A 1 98 ? -4.752 -1.132 19.109 1.00 93.19 98 ARG A O 1
ATOM 766 N N . LEU A 1 99 ? -4.116 -3.183 18.406 1.00 91.69 99 LEU A N 1
ATOM 767 C CA . LEU A 1 99 ? -4.463 -3.066 16.985 1.00 91.69 99 LEU A CA 1
ATOM 768 C C . LEU A 1 99 ? -3.882 -1.806 16.312 1.00 91.69 99 LEU A C 1
ATOM 770 O O . LEU A 1 99 ? -4.573 -1.104 15.577 1.00 91.69 99 LEU A O 1
ATOM 774 N N . ARG A 1 100 ? -2.605 -1.498 16.575 1.00 90.12 100 ARG A N 1
ATOM 775 C CA . ARG A 1 100 ? -1.916 -0.319 16.015 1.00 90.12 100 ARG A CA 1
ATOM 776 C C . ARG A 1 100 ? -0.473 -0.628 15.603 1.00 90.12 100 ARG A C 1
ATOM 778 O O . ARG A 1 100 ? 0.116 -1.529 16.205 1.00 90.12 100 ARG A O 1
ATOM 785 N N . PRO A 1 101 ? 0.117 0.125 14.657 1.00 89.94 101 PRO A N 1
ATOM 786 C CA . PRO A 1 101 ? 1.534 -0.008 14.336 1.00 89.94 101 PRO A CA 1
ATOM 787 C C . PRO A 1 101 ? 2.439 0.257 15.547 1.00 89.94 101 PRO A C 1
ATOM 789 O O . PRO A 1 101 ? 2.094 1.038 16.443 1.00 89.94 101 PRO A O 1
ATOM 792 N N . LEU A 1 102 ? 3.597 -0.395 15.569 1.00 88.50 102 LEU A N 1
ATOM 793 C CA . LEU A 1 102 ? 4.674 -0.126 16.515 1.00 88.50 102 LEU A CA 1
ATOM 794 C C . LEU A 1 102 ? 5.496 1.059 16.016 1.00 88.50 102 LEU A C 1
ATOM 796 O O . LEU A 1 102 ? 5.983 1.035 14.889 1.00 88.50 102 LEU A O 1
ATOM 800 N N . TYR A 1 103 ? 5.623 2.085 16.866 1.00 82.38 103 TYR A N 1
ATOM 801 C CA . TYR A 1 103 ? 6.375 3.301 16.564 1.00 82.38 103 TYR A CA 1
ATOM 802 C C . TYR A 1 103 ? 7.707 3.418 17.316 1.00 82.38 103 TYR A C 1
ATOM 804 O O . TYR A 1 103 ? 7.982 4.440 17.939 1.00 82.38 103 TYR A O 1
ATOM 812 N N . THR A 1 104 ? 8.502 2.351 17.312 1.00 82.06 104 THR A N 1
ATOM 813 C CA . THR A 1 104 ? 9.767 2.252 18.057 1.00 82.06 104 THR A CA 1
ATOM 814 C C . THR A 1 104 ? 10.929 1.941 17.114 1.00 82.06 104 THR A C 1
ATOM 816 O O . THR A 1 104 ? 10.743 1.222 16.136 1.00 82.06 104 THR A O 1
ATOM 819 N N . ASP A 1 105 ? 12.116 2.478 17.416 1.00 73.00 105 ASP A N 1
ATOM 820 C CA . ASP A 1 105 ? 13.399 2.111 16.790 1.00 73.00 105 ASP A CA 1
ATOM 821 C C . ASP A 1 105 ? 13.446 2.235 15.253 1.00 73.00 105 ASP A C 1
ATOM 823 O O . ASP A 1 105 ? 13.881 1.336 14.534 1.00 73.00 105 ASP A O 1
ATOM 827 N N . PHE A 1 106 ? 12.998 3.378 14.727 1.00 78.12 106 PHE A N 1
ATOM 828 C CA . PHE A 1 106 ? 12.971 3.645 13.281 1.00 78.12 106 PHE A CA 1
ATOM 829 C C . PHE A 1 106 ? 14.260 4.197 12.688 1.00 78.12 106 PHE A C 1
ATOM 831 O O . PHE A 1 106 ? 14.324 4.464 11.486 1.00 78.12 106 PHE A O 1
ATOM 838 N N . GLU A 1 107 ? 15.273 4.415 13.515 1.00 81.94 107 GLU A N 1
ATOM 839 C CA . GLU A 1 107 ? 16.542 4.929 13.034 1.00 81.94 107 GLU A CA 1
ATOM 840 C C . GLU A 1 107 ? 17.129 3.967 11.989 1.00 81.94 107 GLU A C 1
ATOM 842 O O . GLU A 1 107 ? 17.091 2.746 12.150 1.00 81.94 107 GLU A O 1
ATOM 847 N N . MET A 1 108 ? 17.616 4.522 10.874 1.00 82.06 108 MET A N 1
ATOM 848 C CA . MET A 1 108 ? 18.152 3.774 9.725 1.00 82.06 108 MET A CA 1
ATOM 849 C C . MET A 1 108 ? 17.153 2.869 8.976 1.00 82.06 108 MET A C 1
ATOM 851 O O . MET A 1 108 ? 17.563 2.118 8.088 1.00 82.06 108 MET A O 1
ATOM 855 N N . GLN A 1 109 ? 15.850 2.939 9.267 1.00 82.00 109 GLN A N 1
ATOM 856 C CA . GLN A 1 109 ? 14.836 2.227 8.485 1.00 82.00 109 GLN A CA 1
ATOM 857 C C . GLN A 1 109 ? 14.498 2.975 7.178 1.00 82.00 109 GLN A C 1
ATOM 859 O O . GLN A 1 109 ? 14.571 4.206 7.129 1.00 82.00 109 GLN A O 1
ATOM 864 N N . PRO A 1 110 ? 14.092 2.265 6.107 1.00 82.00 110 PRO A N 1
ATOM 865 C CA . PRO A 1 110 ? 13.576 2.896 4.896 1.00 82.00 110 PRO A CA 1
ATOM 866 C C . PRO A 1 110 ? 12.345 3.760 5.182 1.00 82.00 110 PRO A C 1
ATOM 868 O O . PRO A 1 110 ? 11.562 3.441 6.073 1.00 82.00 110 PRO A O 1
ATOM 871 N N . LEU A 1 111 ? 12.117 4.787 4.353 1.00 80.81 111 LEU A N 1
ATOM 872 C CA . LEU A 1 111 ? 10.946 5.675 4.440 1.00 80.81 111 LEU A CA 1
ATOM 873 C C . LEU A 1 111 ? 9.624 4.895 4.586 1.00 80.81 111 LEU A C 1
ATOM 875 O O . LEU A 1 111 ? 8.766 5.250 5.390 1.00 80.81 111 LEU A O 1
ATOM 879 N N . PHE A 1 112 ? 9.488 3.791 3.848 1.00 79.44 112 PHE A N 1
ATOM 880 C CA . PHE A 1 112 ? 8.335 2.895 3.910 1.00 79.44 112 PHE A CA 1
ATOM 881 C C . PHE A 1 112 ? 8.594 1.691 4.825 1.00 79.44 112 PHE A C 1
ATOM 883 O O . PHE A 1 112 ? 8.676 0.555 4.367 1.00 79.44 112 PHE A O 1
ATOM 890 N N . ILE A 1 113 ? 8.681 1.942 6.131 1.00 76.06 113 ILE A N 1
ATOM 891 C CA . ILE A 1 113 ? 9.100 0.974 7.163 1.00 76.06 113 ILE A CA 1
ATOM 892 C C . ILE A 1 113 ? 8.292 -0.335 7.130 1.00 76.06 113 ILE A C 1
ATOM 894 O O . ILE A 1 113 ? 8.854 -1.424 7.238 1.00 76.06 113 ILE A O 1
ATOM 898 N N . MET A 1 114 ? 6.969 -0.238 6.954 1.00 70.62 114 MET A N 1
ATOM 899 C CA . MET A 1 114 ? 6.056 -1.395 6.925 1.00 70.62 114 MET A CA 1
ATOM 900 C C . MET A 1 114 ? 6.076 -2.152 5.589 1.00 70.62 114 MET A C 1
ATOM 902 O O . MET A 1 114 ? 5.458 -3.208 5.468 1.00 70.62 114 MET A O 1
ATOM 906 N N . ALA A 1 115 ? 6.757 -1.601 4.584 1.00 64.81 115 ALA A N 1
ATOM 907 C CA . ALA A 1 115 ? 6.906 -2.172 3.254 1.00 64.81 115 ALA A CA 1
ATOM 908 C C . ALA A 1 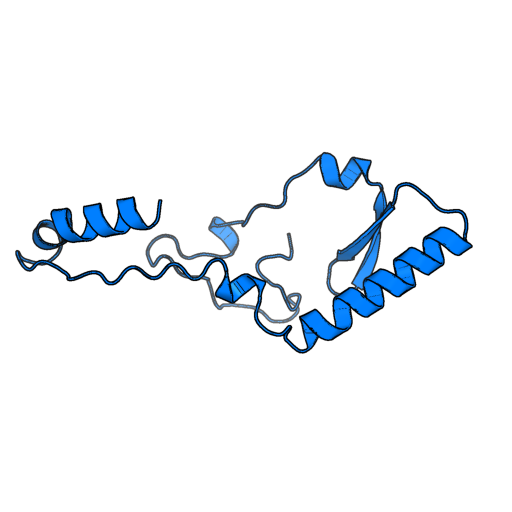115 ? 8.381 -2.453 2.925 1.00 64.81 115 ALA A C 1
ATOM 910 O O . ALA A 1 115 ? 8.734 -2.523 1.749 1.00 64.81 115 ALA A O 1
ATOM 911 N N . SER A 1 116 ? 9.234 -2.630 3.936 1.00 61.81 116 SER A N 1
ATOM 912 C CA . SER A 1 116 ? 10.665 -2.906 3.756 1.00 61.81 116 SER A CA 1
ATOM 913 C C . SER A 1 116 ? 10.950 -4.376 3.431 1.00 61.81 116 SER A C 1
ATOM 915 O O . SER A 1 116 ? 11.749 -4.640 2.538 1.00 61.81 116 SER A O 1
ATOM 917 N N . ASP A 1 117 ? 10.213 -5.313 4.039 1.00 56.41 117 ASP A N 1
ATOM 918 C CA . ASP A 1 117 ? 10.443 -6.766 3.922 1.00 56.41 117 ASP A CA 1
ATOM 919 C C . ASP A 1 117 ? 9.419 -7.441 3.009 1.00 56.41 117 ASP A C 1
ATOM 921 O O . ASP A 1 117 ? 8.217 -7.430 3.357 1.00 56.41 117 ASP A O 1
#

Foldseek 3Di:
DQVVVQVCQQVCVCVVPVNDGDHDDGDDCPCVVVPPDDDPCRVVVVVVQVVVVVVCVVVVHDQWHWDQAQNDIDIDGVVVVVPDDDDFPCVPFHDPVVGGGDPPDCPSAGPPNRRHD

Sequence (117 aa):
IGDLVSAELNDRSAKYNKGKSIHVINQRLGYMVRGGDPDAIDSIVPMAYGNLALDLILHGTHGRLVVLKNGRYDNVPLEVVTSTKKTVNVDKYYNKERLRPLYTDFEMQPLFIMASD

pLDDT: mean 89.68, std 7.2, range [56.41, 97.25]

Radius of gyration: 20.97 Å; chains: 1; bounding box: 45×31×56 Å

=== Feature glossary ===
Legend for the data blocks above and below:

— What the protein is —

The amino-acid sequence is the protein's primary structure: the linear order of residues from the N-terminus to the C-terminus, written in one-letter code. Everything else here — the 3D coordinates, the secondary structure, the domain annotations — is ultimately a consequence of this string.

Database cross-references. InterPro integrates a dozen domain/family signature databases into unified entries with residue-range hits. GO terms attach function/process/location labels with evidence codes. CATH codes position the fold in a four-level structural taxonomy. Organism is the NCBI-taxonomy species name.

— Where its atoms are —

The mmCIF block holds the 3D Cartesian coordinates of each backbone atom (N, Cα, C, O) in ångströms. mmCIF is the PDB's canonical archive format — a tagged-loop text representation of the atomic model.

The six renders are orthographic views along the three Cartesian axes in both directions. Representation (cartoon, sticks, or surface) and color scheme (sequence-rainbow or by-chain) vary across proteins so the training set covers all the common visualization conventions.

— Local backbone conformation —

Secondary structure is the local, repeating backbone conformation. DSSP classifies it into eight states by reading the hydrogen-bond network: three helix types (H, G, I), two β types (E, B), two non-regular types (T, S), and unstructured coil (-).

SS3 is a coarse helix/strand/coil call (letters a/b/c) made by the P-SEA algorithm from 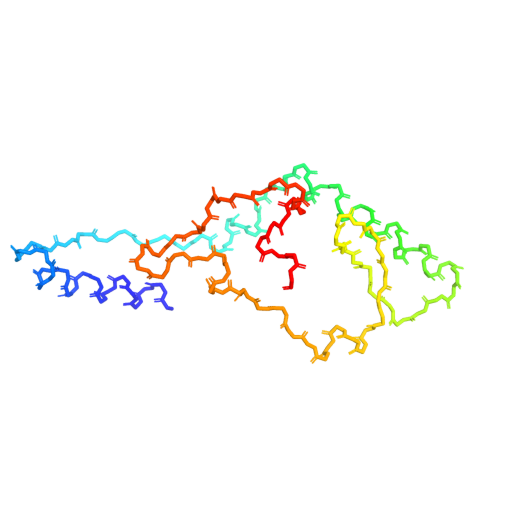inter-Cα distances and dihedrals. It is less detailed than DSSP but needs only Cα positions.

Backbone dihedral angles. Every residue except chain termini has a φ (preceding-C → N → Cα → C)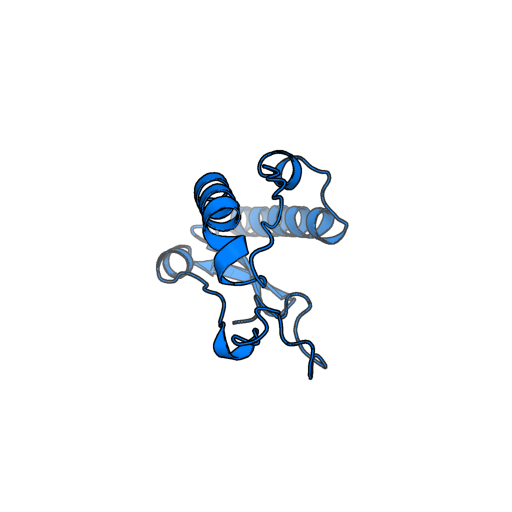 and a ψ (N → Cα → C → next-N). They are reported in degrees following the IUPAC sign convention. Secondary structure is essentially a statement about which (φ, ψ) basin each residue occupies.

— Global shape and packing —

The geometric summary reports three shape descriptors. Rg (radius of gyration) measures how spread out the Cα atoms are about their centre of mass; compact globular proteins have small Rg, elongated or unfolded ones large. Cα contacts (<8 Å, |i−j|>4) count long-range residue pairs in spatial proximity — high for tightly packed folds, near zero for rods or random coil. The bounding-box extents give the protein's footprint along x, y, z in Å.

Solvent accessibility: the surface area of each residue that a 1.4 Å water probe can touch, in Å². When only backbone atoms are present the absolute values are lower than full-atom SASA (side chains contribute most of the area) and are flagged as backbone-only.

Plot images: a contact map (which residues are close in 3D, as an N×N binary image), a Ramachandran scatter (backbone torsion angles, revealing secondary-structure composition at a glance), and — for AlphaFold structures — a PAE heatmap (pairwise prediction confidence).

— Structural neighborhood —

Foldseek's 3Di representation compresses backbone geometry into a per-residue letter drawn from a learned twenty-state alphabet. It captures the tertiary interaction pattern around each residue — which residues are packed against it in space, regardless of where they are in sequence.

Structural nearest neighbors (via Foldseek easy-search vs the PDB). Reported per hit: target PDB id, E-value, and alignment TM-score. A TM-score above ~0.5 is the conventional threshold for 'same fold'.

— Confidence and disorder —

pLDDT (predicted Local Distance Difference Test) is AlphaFold's per-residue confidence score, ranging from 0 to 100. Values above 90 indicate high confidence (typically well-packed cores); 70–90 is confident; 50–70 low confidence; below 50 usually means the region is disordered or the prediction is unreliable there. AlphaFold stores pLDDT in the mmCIF B-factor column.

For experimental (PDB) structures, the B-factor (temperature factor) quantifies the positional spread of each atom in the crystal — a combination of thermal vibration and static disorder — in units of Å². High B-factors mark flexible loops or poorly resolved regions; low B-factors mark the rigid, well-ordered core.

Predicted Aligned Error (PAE) is an AlphaFold confidence matrix: entry (i, j) is the expected error in the position of residue j, in ångströms, when the prediction is superimposed on the true structure at residue i. Low PAE within a block of residues means that block is internally rigid and well-predicted; high PAE between two blocks means their relative placement is uncertain even if each block individua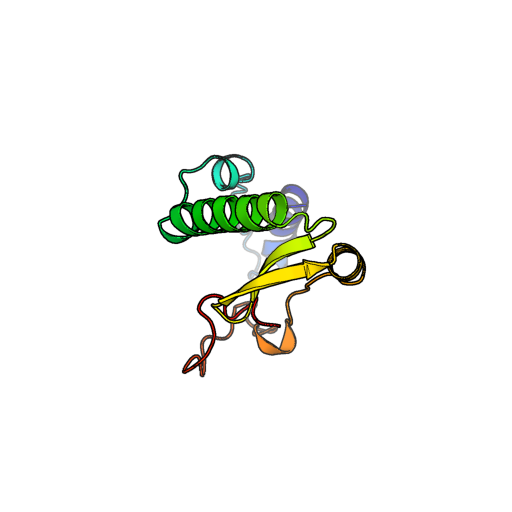lly is confident.